Protein AF-A0A8T8LUM6-F1 (afdb_monomer_lite)

Radius of gyration: 15.13 Å; chains: 1; bounding box: 39×33×39 Å

InterPro domains:
  IPR010862 Protein of unknown function DUF1493 [PF07377] (5-110)

pLDDT: mean 91.47, std 9.07, range [56.75, 98.62]

Foldseek 3Di:
DPLVPAPLVQLLVLQVLLCVLQNADLACQQFQFQQAQSCPHVVCAAPSVVVSVVCLCVVLVAACPPDDRLLQHAHPDPPVCLVVDDPSSNNPQGDGNNLSSVRSVVSYDDCVVSSPDDTDRDRSDDAPVSRSDPPHGHDDD

Organism: NCBI:txid629264

Sequence (141 aa):
MDRRDLNYEAVDYLVERIYFYVGFSRKAFETLSLATRVSWELGLDGDDASDFMEDFFEHFGVESGDYDHYRYFKPEGTDIFVFFRSKDRRAKTAMTLGMLYNAAQTKAWNFETIEKTNFSTLPIYNRTEEIPIEGFSINTR

Secondary structure (DSSP, 8-state):
--GGGS-HHHHHHHHHHHHHHH---TTHHHH--TT-BIIIII---HHHHHHHHHHHHHHHT-B-TT--HHHHSPPSS--GGGGTS-GGGTT-SPPBHHHHHHHHHHTB--HHHHTT-----S-S--SGGG-SSTT------

Structure (mmCIF, N/CA/C/O backbone):
data_AF-A0A8T8LUM6-F1
#
_entry.id   AF-A0A8T8LUM6-F1
#
loop_
_atom_site.group_PDB
_atom_site.id
_atom_site.type_symbol
_atom_site.label_atom_id
_atom_site.label_alt_id
_atom_site.label_comp_id
_atom_site.label_asym_id
_atom_site.label_entity_id
_atom_site.label_seq_id
_atom_site.pdbx_PDB_ins_code
_atom_site.Cartn_x
_atom_site.Cartn_y
_atom_site.Cartn_z
_atom_site.occupancy
_atom_site.B_iso_or_equiv
_atom_site.auth_seq_id
_atom_site.auth_comp_id
_atom_site.auth_asym_id
_atom_site.auth_atom_id
_atom_site.pdbx_PDB_model_num
ATOM 1 N N . MET A 1 1 ? -12.583 -11.505 -3.128 1.00 59.88 1 MET A N 1
ATOM 2 C CA . MET A 1 1 ? -12.156 -12.093 -1.844 1.00 59.88 1 MET A CA 1
ATOM 3 C C . MET A 1 1 ? -13.106 -11.578 -0.781 1.00 59.88 1 MET A C 1
ATOM 5 O O . MET A 1 1 ? -13.320 -10.368 -0.756 1.00 59.88 1 MET A O 1
ATOM 9 N N . ASP A 1 2 ? -13.757 -12.459 -0.016 1.00 64.75 2 ASP A N 1
ATOM 10 C CA . ASP A 1 2 ? -14.541 -12.031 1.149 1.00 64.75 2 ASP A CA 1
ATOM 11 C C . ASP A 1 2 ? -13.551 -11.582 2.234 1.00 64.75 2 ASP A C 1
ATOM 13 O O . ASP A 1 2 ? -12.477 -12.156 2.392 1.00 64.75 2 ASP A O 1
ATOM 17 N N . ARG A 1 3 ? -13.901 -10.524 2.959 1.00 68.88 3 ARG A N 1
ATOM 18 C CA . ARG A 1 3 ? -13.120 -9.962 4.063 1.00 68.88 3 ARG A CA 1
ATOM 19 C C . ARG A 1 3 ? -12.814 -10.999 5.151 1.00 68.88 3 ARG A C 1
ATOM 21 O O . ARG A 1 3 ? -11.764 -10.938 5.773 1.00 68.88 3 ARG A O 1
ATOM 28 N N . ARG A 1 4 ? -13.714 -11.966 5.357 1.00 73.50 4 ARG A N 1
ATOM 29 C CA . ARG A 1 4 ? -13.538 -13.062 6.330 1.00 73.50 4 ARG A CA 1
ATOM 30 C C . ARG A 1 4 ? -12.417 -14.037 5.969 1.00 73.50 4 ARG A C 1
ATOM 32 O O . ARG A 1 4 ? -11.960 -14.758 6.846 1.00 73.50 4 ARG A O 1
ATOM 39 N N . ASP A 1 5 ? -11.977 -14.025 4.714 1.00 83.50 5 ASP A N 1
ATOM 40 C CA . ASP A 1 5 ? -10.911 -14.889 4.208 1.00 83.50 5 ASP A CA 1
ATOM 41 C C . ASP A 1 5 ? -9.556 -14.163 4.154 1.00 83.50 5 ASP A C 1
ATOM 43 O O . ASP A 1 5 ? -8.586 -14.697 3.611 1.00 83.50 5 ASP A O 1
ATOM 47 N N . LEU A 1 6 ? -9.479 -12.924 4.657 1.00 91.38 6 LEU A N 1
ATOM 48 C CA . LEU A 1 6 ? -8.225 -12.184 4.709 1.00 91.38 6 LEU A CA 1
ATOM 49 C C . LEU A 1 6 ? -7.316 -12.743 5.799 1.00 91.38 6 LEU A C 1
ATOM 51 O O . LEU A 1 6 ? -7.732 -12.976 6.934 1.00 91.38 6 LEU A O 1
ATOM 55 N N . ASN A 1 7 ? -6.044 -12.897 5.452 1.00 95.50 7 ASN A N 1
ATOM 56 C CA . ASN A 1 7 ? -4.982 -13.080 6.419 1.00 95.50 7 ASN A CA 1
ATOM 57 C C . ASN A 1 7 ? -4.740 -11.735 7.122 1.00 95.50 7 ASN A C 1
ATOM 59 O O . ASN A 1 7 ? -3.994 -10.892 6.621 1.00 95.50 7 ASN A O 1
ATOM 63 N N . TYR A 1 8 ? -5.417 -11.537 8.255 1.00 95.50 8 TYR A N 1
ATOM 64 C CA . TYR A 1 8 ? -5.335 -10.298 9.024 1.00 95.50 8 TYR A CA 1
ATOM 65 C C . TYR A 1 8 ? -3.940 -10.037 9.585 1.00 95.50 8 TYR A C 1
ATOM 67 O O . TYR A 1 8 ? -3.555 -8.886 9.619 1.00 95.50 8 TYR A O 1
ATOM 75 N N . GLU A 1 9 ? -3.125 -11.053 9.877 1.00 96.38 9 GLU A N 1
ATOM 76 C CA . GLU A 1 9 ? -1.723 -10.833 10.268 1.00 96.38 9 GLU A CA 1
ATOM 77 C C . GLU A 1 9 ? -0.955 -10.066 9.177 1.00 96.38 9 GLU A C 1
ATOM 79 O O . GLU A 1 9 ? -0.278 -9.078 9.451 1.00 96.38 9 GLU A O 1
ATOM 84 N N . ALA A 1 10 ? -1.124 -10.466 7.912 1.00 97.75 10 ALA A N 1
ATOM 85 C CA . ALA A 1 10 ? -0.482 -9.780 6.795 1.00 97.75 10 ALA A CA 1
ATOM 86 C C . ALA A 1 10 ? -1.081 -8.389 6.538 1.00 97.75 10 ALA A C 1
ATOM 88 O O . ALA A 1 10 ? -0.350 -7.452 6.224 1.00 97.75 10 ALA A O 1
ATOM 89 N N . VAL A 1 11 ? -2.406 -8.247 6.635 1.00 97.69 11 VAL A N 1
ATOM 90 C CA . VAL A 1 11 ? -3.070 -6.952 6.425 1.00 97.69 11 VAL A CA 1
ATOM 91 C C . VAL A 1 11 ? -2.708 -5.966 7.534 1.00 97.69 11 VAL A C 1
ATOM 93 O O . VAL A 1 11 ? -2.381 -4.824 7.229 1.00 97.69 11 VAL A O 1
ATOM 96 N N . ASP A 1 12 ? -2.715 -6.409 8.786 1.00 98.00 12 ASP A N 1
ATOM 97 C CA . ASP A 1 12 ? -2.411 -5.588 9.951 1.00 98.00 12 ASP A CA 1
ATOM 98 C C . ASP A 1 12 ? -0.963 -5.105 9.899 1.00 98.00 12 ASP A C 1
ATOM 100 O O . ASP A 1 12 ? -0.737 -3.903 10.013 1.00 98.00 12 ASP A O 1
ATOM 104 N N . TYR A 1 13 ? -0.009 -5.985 9.566 1.00 98.56 13 TYR A N 1
ATOM 105 C CA . TYR A 1 13 ? 1.380 -5.577 9.341 1.00 98.56 13 TYR A CA 1
ATOM 106 C C . TYR A 1 13 ? 1.495 -4.491 8.264 1.00 98.56 13 TYR A C 1
ATOM 108 O O . TYR A 1 13 ? 2.174 -3.484 8.462 1.00 98.56 13 TYR A O 1
ATOM 116 N N . LEU A 1 14 ? 0.828 -4.666 7.115 1.00 98.62 14 LEU A N 1
ATOM 117 C CA . LEU A 1 14 ? 0.853 -3.661 6.048 1.00 98.62 14 LEU A CA 1
ATOM 118 C C . LEU A 1 14 ? 0.307 -2.321 6.549 1.00 98.62 14 LEU A C 1
ATOM 120 O O . LEU A 1 14 ? 0.896 -1.276 6.296 1.00 98.62 14 LEU A O 1
ATOM 124 N N . VAL A 1 15 ? -0.809 -2.344 7.270 1.00 98.31 15 VAL A N 1
ATOM 125 C CA . VAL A 1 15 ? -1.464 -1.146 7.799 1.00 98.31 15 VAL A CA 1
ATOM 126 C C . VAL A 1 15 ? -0.581 -0.439 8.829 1.00 98.31 15 VAL A C 1
ATOM 128 O O . VAL A 1 15 ? -0.378 0.771 8.720 1.00 98.31 15 VAL A O 1
ATOM 131 N N . GLU A 1 16 ? -0.016 -1.177 9.783 1.00 98.38 16 GLU A N 1
ATOM 132 C CA . GLU A 1 16 ? 0.910 -0.665 10.796 1.00 98.38 16 GLU A CA 1
ATOM 133 C C . GLU A 1 16 ? 2.180 -0.089 10.170 1.00 98.38 16 GLU A C 1
ATOM 135 O O . GLU A 1 16 ? 2.610 1.008 10.536 1.00 98.38 16 GLU A O 1
ATOM 140 N N . ARG A 1 17 ? 2.776 -0.798 9.202 1.00 98.50 17 ARG A N 1
ATOM 141 C CA . ARG A 1 17 ? 4.034 -0.368 8.589 1.00 98.50 17 ARG A CA 1
ATOM 142 C C . ARG A 1 17 ? 3.838 0.855 7.704 1.00 98.50 17 ARG A C 1
ATOM 144 O O . ARG A 1 17 ? 4.635 1.779 7.794 1.00 98.50 17 ARG A O 1
ATOM 151 N N . ILE A 1 18 ? 2.754 0.932 6.928 1.00 98.44 18 ILE A N 1
ATOM 152 C CA . ILE A 1 18 ? 2.436 2.155 6.175 1.00 98.44 18 ILE A CA 1
ATOM 153 C C . ILE A 1 18 ? 2.185 3.320 7.146 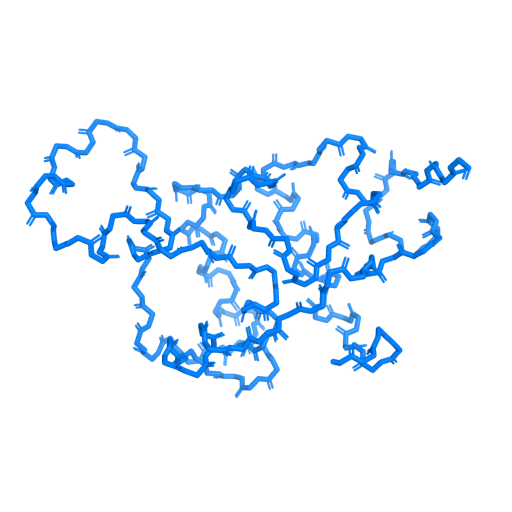1.00 98.44 18 ILE A C 1
ATOM 155 O O . ILE A 1 18 ? 2.725 4.406 6.946 1.00 98.44 18 ILE A O 1
ATOM 159 N N . TYR A 1 19 ? 1.421 3.104 8.222 1.00 98.06 19 TYR A N 1
ATOM 160 C CA . TYR A 1 19 ? 1.189 4.139 9.234 1.00 98.06 19 TYR A CA 1
ATOM 161 C C . TYR A 1 19 ? 2.485 4.634 9.885 1.00 98.06 19 TYR A C 1
ATOM 163 O O . TYR A 1 19 ? 2.611 5.828 10.142 1.00 98.06 19 TYR A O 1
ATOM 171 N N . PHE A 1 20 ? 3.452 3.750 10.132 1.00 98.06 20 PHE A N 1
ATOM 172 C CA . PHE A 1 20 ? 4.755 4.134 10.673 1.00 98.06 20 PHE A CA 1
ATOM 173 C C . PHE A 1 20 ? 5.484 5.151 9.782 1.00 98.06 20 PHE A C 1
ATOM 175 O O . PHE A 1 20 ? 6.043 6.108 10.313 1.00 98.06 20 PHE A O 1
ATOM 182 N N . TYR A 1 21 ? 5.453 4.968 8.458 1.00 97.50 21 TYR A N 1
ATOM 183 C CA . TYR A 1 21 ? 6.140 5.858 7.517 1.00 97.50 21 TYR A CA 1
ATOM 184 C C . TYR A 1 21 ? 5.410 7.186 7.318 1.00 97.50 21 TYR A C 1
ATOM 186 O O . TYR A 1 21 ? 6.012 8.247 7.440 1.00 97.50 21 TYR A O 1
ATOM 194 N N . VAL A 1 22 ? 4.100 7.148 7.060 1.00 96.44 22 VAL A N 1
ATOM 195 C CA . VAL A 1 22 ? 3.378 8.346 6.584 1.00 96.44 22 VAL A CA 1
ATOM 196 C C . VAL A 1 22 ? 2.283 8.850 7.521 1.00 96.44 22 VAL A C 1
ATOM 198 O O . VAL A 1 22 ? 1.713 9.924 7.305 1.00 96.44 22 VAL A O 1
ATOM 201 N N . GLY A 1 23 ? 1.987 8.112 8.592 1.00 96.56 23 GLY A N 1
ATOM 202 C CA . GLY A 1 23 ? 0.819 8.353 9.434 1.00 96.56 23 GLY A CA 1
ATOM 203 C C . GLY A 1 23 ? -0.494 8.193 8.661 1.00 96.56 23 GLY A C 1
ATOM 204 O O . GLY A 1 23 ? -0.514 8.002 7.451 1.00 96.56 23 GLY A O 1
ATOM 205 N N . PHE A 1 24 ? -1.632 8.298 9.351 1.00 95.25 24 PHE A N 1
ATOM 206 C CA . PHE A 1 24 ? -2.952 8.294 8.712 1.00 95.25 24 PHE A CA 1
ATOM 207 C C . PHE A 1 24 ? -3.820 9.448 9.199 1.00 95.25 24 PHE A C 1
ATOM 209 O O . PHE A 1 24 ? -3.754 9.886 10.349 1.00 95.25 24 PHE A O 1
ATOM 216 N N . SER A 1 25 ? -4.715 9.909 8.324 1.00 91.81 25 SER A N 1
ATOM 217 C CA . SER A 1 25 ? -5.785 10.818 8.733 1.00 91.81 25 SER A CA 1
ATOM 218 C C . SER A 1 25 ? -6.784 10.098 9.647 1.00 91.81 25 SER A C 1
ATOM 220 O O . SER A 1 25 ? -7.034 8.905 9.484 1.00 91.81 25 SER A O 1
ATOM 222 N N . ARG A 1 26 ? -7.444 10.834 10.555 1.00 88.88 26 ARG A N 1
ATOM 223 C CA . ARG A 1 26 ? -8.425 10.283 11.520 1.00 88.88 26 ARG A CA 1
ATOM 224 C C . ARG A 1 26 ? -9.534 9.423 10.901 1.00 88.88 26 ARG A C 1
ATOM 226 O O . ARG A 1 26 ? -10.154 8.649 11.617 1.00 88.88 26 ARG A O 1
ATOM 233 N N . LYS A 1 27 ? -9.806 9.597 9.606 1.00 90.44 27 LYS A N 1
ATOM 234 C CA . LYS A 1 27 ? -10.875 8.914 8.870 1.00 90.44 27 LYS A CA 1
ATOM 235 C C . LYS A 1 27 ? -10.384 7.805 7.945 1.00 90.44 27 LYS A C 1
ATOM 237 O O . LYS A 1 27 ? -11.205 7.225 7.247 1.00 90.44 27 LYS A O 1
ATOM 242 N N . ALA A 1 28 ? -9.083 7.506 7.911 1.00 92.38 28 ALA A N 1
ATOM 243 C CA . ALA A 1 28 ? -8.526 6.526 6.975 1.00 92.38 28 ALA A CA 1
ATOM 244 C C . ALA A 1 28 ? -9.272 5.180 7.034 1.00 92.38 28 ALA A C 1
ATOM 246 O O . ALA A 1 28 ? -9.633 4.622 6.002 1.00 92.38 28 ALA A O 1
ATOM 247 N N . PHE A 1 29 ? -9.612 4.725 8.242 1.00 95.06 29 PHE A N 1
ATOM 248 C CA . PHE A 1 29 ? -10.307 3.457 8.476 1.00 95.06 29 PHE A CA 1
ATOM 249 C C . PHE A 1 29 ? -11.796 3.446 8.104 1.00 95.06 29 PHE A C 1
ATOM 251 O O . PHE A 1 29 ? -12.384 2.372 8.064 1.00 95.06 29 PHE A O 1
ATOM 258 N N . GLU A 1 30 ? -12.415 4.589 7.782 1.00 92.50 30 GLU A N 1
ATOM 259 C CA . GLU A 1 30 ? -13.808 4.617 7.304 1.00 92.50 30 GLU A CA 1
ATOM 260 C C . GLU A 1 30 ? -13.938 3.997 5.899 1.00 92.50 30 GLU A C 1
ATOM 262 O O . GLU A 1 30 ? -14.994 3.469 5.550 1.00 92.50 30 GLU A O 1
ATOM 267 N N . THR A 1 31 ? -12.872 4.049 5.090 1.00 93.69 31 THR A N 1
ATOM 268 C CA . THR A 1 31 ? -12.876 3.580 3.692 1.00 93.69 31 THR A CA 1
ATOM 269 C C . THR A 1 31 ? -11.666 2.722 3.313 1.00 93.69 31 THR A C 1
ATOM 271 O O . THR A 1 31 ? -11.519 2.371 2.140 1.00 93.69 31 THR A O 1
ATOM 274 N N . LEU A 1 32 ? -10.784 2.393 4.264 1.00 96.75 32 LEU A N 1
ATOM 275 C CA . LEU A 1 32 ? -9.598 1.574 4.009 1.00 96.75 32 LEU A CA 1
ATOM 276 C C . LEU A 1 32 ? -10.005 0.193 3.481 1.00 96.75 32 LEU A C 1
ATOM 278 O O . LEU A 1 32 ? -10.685 -0.578 4.161 1.00 96.75 32 LEU A O 1
ATOM 282 N N . SER A 1 33 ? -9.571 -0.121 2.266 1.00 97.12 33 SER A N 1
ATOM 283 C CA . SER A 1 33 ? -9.911 -1.345 1.544 1.00 97.12 33 SER A CA 1
ATOM 284 C C . SER A 1 33 ? -8.701 -1.874 0.773 1.00 97.12 33 SER A C 1
ATOM 286 O O . SER A 1 33 ? -7.696 -1.183 0.612 1.00 97.12 33 SER A O 1
ATOM 288 N N . LEU A 1 34 ? -8.793 -3.086 0.220 1.00 97.56 34 LEU A N 1
ATOM 289 C CA . LEU A 1 34 ? -7.738 -3.607 -0.662 1.00 97.56 34 LEU A CA 1
ATOM 290 C C . LEU A 1 34 ? -7.601 -2.786 -1.962 1.00 97.56 34 LEU A C 1
ATOM 292 O O . LEU A 1 34 ? -6.566 -2.836 -2.625 1.00 97.56 34 LEU A O 1
ATOM 296 N N . ALA A 1 35 ? -8.628 -2.026 -2.342 1.00 97.38 35 ALA A N 1
ATOM 297 C CA . ALA A 1 35 ? -8.571 -1.110 -3.476 1.00 97.38 35 ALA A CA 1
ATOM 298 C C . ALA A 1 35 ? -7.927 0.249 -3.139 1.00 97.38 35 ALA A C 1
ATOM 300 O O . ALA A 1 35 ? -7.650 1.017 -4.060 1.00 97.38 35 ALA A O 1
ATOM 301 N N . THR A 1 36 ? -7.674 0.552 -1.858 1.00 97.94 36 THR A N 1
ATOM 302 C CA . THR A 1 36 ? -7.063 1.821 -1.437 1.00 97.94 36 THR A CA 1
ATOM 303 C C . THR A 1 36 ? -5.691 1.994 -2.076 1.00 97.94 36 THR A C 1
ATOM 305 O O . THR A 1 36 ? -4.823 1.128 -1.946 1.00 97.94 36 THR A O 1
ATOM 308 N N . ARG A 1 37 ? -5.493 3.126 -2.757 1.00 97.44 37 ARG A N 1
ATOM 309 C CA . ARG A 1 37 ? -4.234 3.488 -3.414 1.00 97.44 37 ARG A CA 1
ATOM 310 C C . ARG A 1 37 ? -3.269 4.078 -2.395 1.00 97.44 37 ARG A C 1
ATOM 312 O O . ARG A 1 37 ? -3.511 5.170 -1.886 1.00 97.44 37 ARG A O 1
ATOM 319 N N . VAL A 1 38 ? -2.169 3.385 -2.123 1.00 97.50 38 VAL A N 1
ATOM 320 C CA . VAL A 1 38 ? -1.299 3.711 -0.978 1.00 97.50 38 VAL A CA 1
ATOM 321 C C . VAL A 1 38 ? -0.622 5.083 -1.118 1.00 97.50 38 VAL A C 1
ATOM 323 O O . VAL A 1 38 ? -0.605 5.837 -0.154 1.00 97.50 38 VAL A O 1
ATOM 326 N N . SER A 1 39 ? -0.202 5.486 -2.323 1.00 93.81 39 SER A N 1
ATOM 327 C CA . SER A 1 39 ? 0.337 6.840 -2.561 1.00 93.81 39 SER A CA 1
ATOM 328 C C . SER A 1 39 ? -0.748 7.919 -2.462 1.00 93.81 39 SER A C 1
ATOM 330 O O . SER A 1 39 ? -0.655 8.839 -1.657 1.00 93.81 39 SER A O 1
ATOM 332 N N . TRP A 1 40 ? -1.835 7.793 -3.228 1.00 90.88 40 TRP A N 1
ATOM 333 C CA . TRP A 1 40 ? -2.825 8.872 -3.359 1.00 90.88 40 TRP A CA 1
ATOM 334 C C . TRP A 1 40 ? -3.744 9.052 -2.149 1.00 90.88 40 TRP A C 1
ATOM 336 O O . TRP A 1 40 ? -4.237 10.156 -1.930 1.00 90.88 40 TRP A O 1
ATOM 346 N N . GLU A 1 41 ? -4.044 7.976 -1.425 1.00 95.56 41 GLU A N 1
ATOM 347 C CA . GLU A 1 41 ? -5.040 7.986 -0.346 1.00 95.56 41 GLU A CA 1
ATOM 348 C C . GLU A 1 41 ? -4.405 7.892 1.042 1.00 95.56 41 GLU A C 1
ATOM 350 O O . GLU A 1 41 ? -5.002 8.381 2.000 1.00 95.56 41 GLU A O 1
ATOM 355 N N . LEU A 1 42 ? -3.206 7.307 1.152 1.00 96.19 42 LEU A N 1
ATOM 356 C CA . LEU A 1 42 ? -2.479 7.192 2.420 1.00 96.19 42 LEU A CA 1
ATOM 357 C C . LEU A 1 42 ? -1.216 8.061 2.475 1.00 96.19 42 LEU A C 1
ATOM 359 O O . LEU A 1 42 ? -0.740 8.334 3.567 1.00 96.19 42 LEU A O 1
ATOM 363 N N . GLY A 1 43 ? -0.716 8.541 1.333 1.00 93.00 43 GLY A N 1
ATOM 364 C CA . GLY A 1 43 ? 0.467 9.400 1.262 1.00 93.00 43 GLY A CA 1
ATOM 365 C C . GLY A 1 43 ? 1.794 8.658 1.103 1.00 93.00 43 GLY A C 1
ATOM 366 O O . GLY A 1 43 ? 2.822 9.318 1.079 1.00 93.00 43 GLY A O 1
ATOM 367 N N . LEU A 1 44 ? 1.788 7.327 0.966 1.00 95.88 44 LEU A N 1
ATOM 368 C CA . LEU A 1 44 ? 3.002 6.522 0.798 1.00 95.88 44 LEU A CA 1
ATOM 369 C C . LEU A 1 44 ? 3.578 6.682 -0.614 1.00 95.88 44 LEU A C 1
ATOM 371 O O . LEU A 1 44 ? 3.138 6.009 -1.549 1.00 95.88 44 LEU A O 1
ATOM 375 N N . ASP A 1 45 ? 4.541 7.578 -0.774 1.00 92.44 45 ASP A N 1
ATOM 376 C CA . ASP A 1 45 ? 5.225 7.862 -2.036 1.00 92.44 45 ASP A CA 1
ATOM 377 C C . ASP A 1 45 ? 6.703 8.187 -1.765 1.00 92.44 45 ASP A C 1
ATOM 379 O O . ASP A 1 45 ? 7.110 8.226 -0.608 1.00 92.44 45 ASP A O 1
ATOM 383 N N . GLY A 1 46 ? 7.506 8.414 -2.805 1.00 89.62 46 GLY A N 1
ATOM 384 C CA . GLY A 1 46 ? 8.861 8.930 -2.604 1.00 89.62 46 GLY A CA 1
ATOM 385 C C . GLY A 1 46 ? 9.804 7.991 -1.849 1.00 89.62 46 GLY A C 1
ATOM 386 O O . GLY A 1 46 ? 9.795 6.776 -2.070 1.00 89.62 46 GLY A O 1
ATOM 387 N N . ASP A 1 47 ? 10.619 8.574 -0.971 1.00 90.81 47 ASP A N 1
ATOM 388 C CA . ASP A 1 47 ? 11.623 7.851 -0.189 1.00 90.81 47 ASP A CA 1
ATOM 389 C C . ASP A 1 47 ? 10.939 6.975 0.879 1.00 90.81 47 ASP A C 1
ATOM 391 O O . ASP A 1 47 ? 11.324 5.819 1.050 1.00 90.81 47 ASP A O 1
ATOM 395 N N . ASP A 1 48 ? 9.828 7.441 1.471 1.00 95.12 48 ASP A N 1
ATOM 396 C CA . ASP A 1 48 ? 8.996 6.645 2.391 1.00 95.12 48 ASP A CA 1
ATOM 397 C C . ASP A 1 48 ? 8.489 5.351 1.727 1.00 95.12 48 ASP A C 1
ATOM 399 O O . ASP A 1 48 ? 8.477 4.278 2.334 1.00 95.12 48 ASP A O 1
ATOM 403 N N . ALA A 1 49 ? 8.078 5.427 0.456 1.00 96.38 49 ALA A N 1
ATOM 404 C CA . ALA A 1 49 ? 7.674 4.247 -0.305 1.00 96.38 49 ALA A CA 1
ATOM 405 C C . ALA A 1 49 ? 8.854 3.338 -0.667 1.00 96.38 49 ALA A C 1
ATOM 407 O O . ALA A 1 49 ? 8.656 2.134 -0.836 1.00 96.38 49 ALA A O 1
ATOM 408 N N . SER A 1 50 ? 10.061 3.886 -0.830 1.00 95.38 50 SER A N 1
ATOM 409 C CA . SER A 1 50 ? 11.260 3.085 -1.089 1.00 95.38 50 SER A CA 1
ATOM 410 C C . SER A 1 50 ? 11.590 2.239 0.136 1.00 95.38 50 SER A C 1
ATOM 412 O O . SER A 1 50 ? 11.618 1.012 0.030 1.00 95.38 50 SER A O 1
ATOM 414 N N . ASP A 1 51 ? 11.716 2.884 1.296 1.00 97.12 51 ASP A N 1
ATOM 415 C CA . ASP A 1 51 ? 12.043 2.232 2.566 1.00 97.12 51 ASP A CA 1
ATOM 416 C C . ASP A 1 51 ? 10.965 1.213 2.966 1.00 97.12 51 ASP A C 1
ATOM 418 O O . ASP A 1 51 ? 11.271 0.071 3.310 1.00 97.12 51 ASP A O 1
ATOM 422 N N .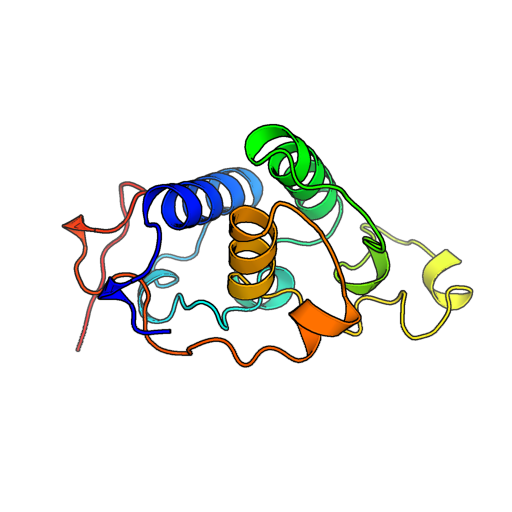 PHE A 1 52 ? 9.683 1.577 2.831 1.00 98.31 52 PHE A N 1
ATOM 423 C CA . PHE A 1 52 ? 8.578 0.648 3.073 1.00 98.31 52 PHE A CA 1
ATOM 424 C C . PHE A 1 52 ? 8.673 -0.615 2.208 1.00 98.31 52 PHE A C 1
ATOM 426 O O . PHE A 1 52 ? 8.390 -1.716 2.683 1.00 98.31 52 PHE A O 1
ATOM 433 N N . MET A 1 53 ? 9.018 -0.471 0.925 1.00 98.25 53 MET A N 1
ATOM 434 C CA . MET A 1 53 ? 9.066 -1.611 0.011 1.00 98.25 53 MET A CA 1
ATOM 435 C C . MET A 1 53 ? 10.243 -2.537 0.322 1.00 98.25 53 MET A C 1
ATOM 437 O O . MET A 1 53 ? 10.087 -3.748 0.178 1.00 98.25 53 MET A O 1
ATOM 441 N N . GLU A 1 54 ? 11.379 -2.006 0.782 1.00 98.00 54 GLU A N 1
ATOM 442 C CA . GLU A 1 54 ? 12.503 -2.818 1.266 1.00 98.00 54 GLU A CA 1
ATOM 443 C C . GLU A 1 54 ? 12.081 -3.699 2.450 1.00 98.00 54 GLU A C 1
ATOM 445 O O . GLU A 1 54 ? 12.200 -4.926 2.371 1.00 98.00 54 GLU A O 1
ATOM 450 N N . ASP A 1 55 ? 11.471 -3.104 3.480 1.00 98.19 55 ASP A N 1
ATOM 451 C CA . ASP A 1 55 ? 10.951 -3.859 4.626 1.00 98.19 55 ASP A CA 1
ATOM 452 C C . ASP A 1 55 ? 9.873 -4.860 4.228 1.00 98.19 55 ASP A C 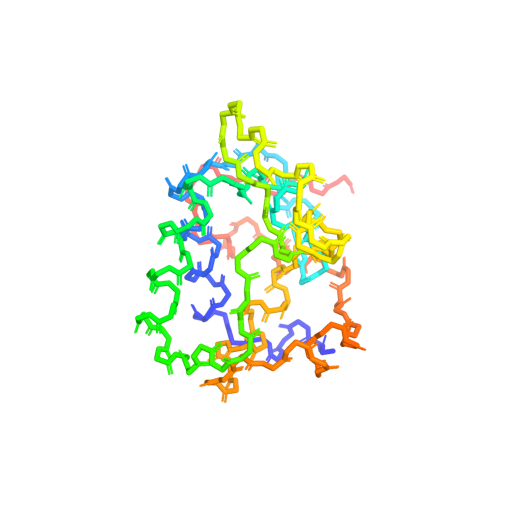1
ATOM 454 O O . ASP A 1 55 ? 9.812 -5.964 4.761 1.00 98.19 55 ASP A O 1
ATOM 458 N N . PHE A 1 56 ? 8.992 -4.477 3.302 1.00 98.62 56 PHE A N 1
ATOM 459 C CA . PHE A 1 56 ? 7.932 -5.345 2.811 1.00 98.62 56 PHE A CA 1
ATOM 460 C C . PHE A 1 56 ? 8.512 -6.610 2.168 1.00 98.62 56 PHE A C 1
ATOM 462 O O . PHE A 1 56 ? 8.055 -7.719 2.469 1.00 98.62 56 PHE A O 1
ATOM 469 N N . PHE A 1 57 ? 9.517 -6.459 1.297 1.00 98.50 57 PHE A N 1
ATOM 470 C CA . PHE A 1 57 ? 10.173 -7.597 0.657 1.00 98.50 57 PHE A CA 1
ATOM 471 C C . PHE A 1 57 ? 10.882 -8.479 1.687 1.00 98.50 57 PHE A C 1
ATOM 473 O O . PHE A 1 57 ? 10.739 -9.702 1.622 1.00 98.50 57 PHE A O 1
ATOM 480 N N . GLU A 1 58 ? 11.586 -7.880 2.652 1.00 98.25 58 GLU A N 1
ATOM 481 C CA . GLU A 1 58 ? 12.286 -8.608 3.713 1.00 98.25 58 GLU A CA 1
ATOM 482 C C . GLU A 1 58 ? 11.314 -9.348 4.645 1.00 98.25 58 GLU A C 1
ATOM 484 O O . GLU A 1 58 ? 11.416 -10.565 4.804 1.00 98.25 58 GLU A O 1
ATOM 489 N N . HIS A 1 59 ? 10.336 -8.642 5.216 1.00 98.44 59 HIS A N 1
ATOM 490 C CA . HIS A 1 59 ? 9.401 -9.179 6.203 1.00 98.44 59 HIS A CA 1
ATOM 491 C C . HIS A 1 59 ? 8.584 -10.343 5.648 1.00 98.44 59 HIS A C 1
ATOM 493 O O . HIS A 1 59 ? 8.437 -11.382 6.294 1.00 98.44 59 HIS A O 1
ATOM 499 N N . PHE A 1 60 ? 8.049 -10.189 4.435 1.00 98.25 60 PHE A N 1
ATOM 500 C CA . PHE A 1 60 ? 7.238 -11.235 3.831 1.00 98.25 60 PHE A CA 1
ATOM 501 C C . PHE A 1 60 ? 8.057 -12.258 3.046 1.00 98.25 60 PHE A C 1
ATOM 503 O O . PHE A 1 60 ? 7.478 -13.280 2.676 1.00 98.25 60 PHE A O 1
ATOM 510 N N . GLY A 1 61 ? 9.348 -12.032 2.791 1.00 98.06 61 GLY A N 1
ATOM 511 C CA . GLY A 1 61 ? 10.154 -12.886 1.918 1.00 98.06 61 GLY A CA 1
ATOM 512 C C . GLY A 1 61 ? 9.589 -12.950 0.499 1.00 98.06 61 GLY A C 1
ATOM 513 O O . GLY A 1 61 ? 9.448 -14.035 -0.063 1.00 98.06 61 GLY A O 1
ATOM 514 N N . VAL A 1 62 ? 9.172 -11.803 -0.043 1.00 98.44 62 VAL A N 1
ATOM 515 C CA . VAL A 1 62 ? 8.620 -11.713 -1.401 1.00 98.44 62 VAL A CA 1
ATOM 516 C C . VAL A 1 62 ? 9.769 -11.621 -2.398 1.00 98.44 62 VAL A C 1
ATOM 518 O O . VAL A 1 62 ? 10.604 -10.723 -2.318 1.00 98.44 62 VAL A O 1
ATOM 521 N N . GLU A 1 63 ? 9.790 -12.516 -3.382 1.00 97.94 63 GLU A N 1
ATOM 522 C CA . GLU A 1 63 ? 10.706 -12.392 -4.512 1.00 97.94 63 GLU A CA 1
ATOM 523 C C . GLU A 1 63 ? 10.338 -11.155 -5.342 1.00 97.94 63 GLU A C 1
ATOM 525 O O . GLU A 1 63 ? 9.216 -11.042 -5.843 1.00 97.94 63 GLU A O 1
ATOM 530 N N . SER A 1 64 ? 11.281 -10.222 -5.499 1.00 95.12 64 SER A N 1
ATOM 531 C CA . SER A 1 64 ? 11.026 -8.920 -6.133 1.00 95.12 64 SER A CA 1
ATOM 532 C C . SER A 1 64 ? 10.692 -9.004 -7.624 1.00 95.12 64 SER A C 1
ATOM 534 O O . SER A 1 64 ? 10.069 -8.087 -8.146 1.00 95.12 64 SER A O 1
ATOM 536 N N . GLY A 1 65 ? 11.058 -10.094 -8.307 1.00 95.06 65 GLY A N 1
ATOM 537 C CA . GLY A 1 65 ? 10.611 -10.401 -9.667 1.00 95.06 65 GLY A CA 1
ATOM 538 C C . GLY A 1 65 ? 10.759 -9.232 -10.647 1.00 95.06 65 GLY A C 1
ATOM 539 O O . GLY A 1 65 ? 11.865 -8.777 -10.932 1.00 95.06 65 GLY A O 1
ATOM 540 N N . ASP A 1 66 ? 9.626 -8.773 -11.179 1.00 95.25 66 ASP A N 1
ATOM 541 C CA . ASP A 1 66 ? 9.520 -7.668 -12.140 1.00 95.25 66 ASP A CA 1
ATOM 542 C C . ASP A 1 66 ? 9.136 -6.318 -11.496 1.00 95.25 66 ASP A C 1
ATOM 544 O O . ASP A 1 66 ? 8.701 -5.393 -12.189 1.00 95.25 66 ASP A O 1
ATOM 548 N N . TYR A 1 67 ? 9.297 -6.189 -10.175 1.00 96.81 67 TYR A N 1
ATOM 549 C CA . TYR A 1 67 ? 9.041 -4.951 -9.450 1.00 96.81 67 TYR A CA 1
ATOM 550 C C . TYR A 1 67 ? 9.923 -3.802 -9.957 1.00 96.81 67 TYR A C 1
ATOM 552 O O . TYR A 1 67 ? 11.148 -3.899 -10.030 1.00 96.81 67 TYR A O 1
ATOM 560 N N . ASP A 1 68 ? 9.287 -2.668 -10.242 1.00 94.12 68 ASP A N 1
ATOM 561 C CA . ASP A 1 68 ? 9.950 -1.413 -10.581 1.00 94.12 68 ASP A CA 1
ATOM 562 C C . ASP A 1 68 ? 9.316 -0.287 -9.772 1.00 94.12 68 ASP A C 1
ATOM 564 O O . ASP A 1 68 ? 8.173 0.098 -10.015 1.00 94.12 68 ASP A O 1
ATOM 568 N N . HIS A 1 69 ? 10.064 0.261 -8.818 1.00 93.56 69 HIS A N 1
ATOM 569 C CA . HIS A 1 69 ? 9.576 1.299 -7.913 1.00 93.56 69 HIS A CA 1
ATOM 570 C C . HIS A 1 69 ? 8.954 2.488 -8.670 1.00 93.56 69 HIS A C 1
ATOM 572 O O . HIS A 1 69 ? 7.835 2.908 -8.374 1.00 93.56 69 HIS A O 1
ATOM 578 N N . TYR A 1 70 ? 9.602 2.961 -9.741 1.00 91.44 70 TYR A N 1
ATOM 579 C CA . TYR A 1 70 ? 9.121 4.115 -10.513 1.00 91.44 70 TYR A CA 1
ATOM 580 C C . TYR A 1 70 ? 7.859 3.836 -11.339 1.00 91.44 70 TYR A C 1
ATOM 582 O O . TYR A 1 70 ? 7.258 4.762 -11.896 1.00 91.44 70 TYR A O 1
ATOM 590 N N . ARG A 1 71 ? 7.436 2.573 -11.448 1.00 93.31 71 ARG A N 1
ATOM 591 C CA . ARG A 1 71 ? 6.143 2.207 -12.034 1.00 93.31 71 ARG A CA 1
ATOM 592 C C . ARG A 1 71 ? 4.975 2.646 -11.156 1.00 93.31 71 ARG A C 1
ATOM 594 O O . ARG A 1 71 ? 3.927 3.038 -11.682 1.00 93.31 71 ARG A O 1
ATOM 601 N N . TYR A 1 72 ? 5.190 2.602 -9.845 1.00 94.94 72 TYR A N 1
ATOM 602 C CA . TYR A 1 72 ? 4.164 2.738 -8.818 1.00 94.94 72 TYR A CA 1
ATOM 603 C C . TYR A 1 72 ? 4.257 4.035 -8.021 1.00 94.94 72 TYR A C 1
ATOM 605 O O . TYR A 1 72 ? 3.224 4.602 -7.664 1.00 94.94 72 TYR A O 1
ATOM 613 N N . PHE A 1 73 ? 5.477 4.512 -7.797 1.00 93.81 73 PHE A N 1
ATOM 614 C CA . PHE A 1 73 ? 5.778 5.645 -6.933 1.00 93.81 73 PHE A CA 1
ATOM 615 C C . PHE A 1 73 ? 6.529 6.727 -7.703 1.00 93.81 73 PHE A C 1
ATOM 617 O O . PHE A 1 73 ? 7.272 6.467 -8.661 1.00 93.81 73 PHE A O 1
ATOM 624 N N . LYS A 1 74 ? 6.262 7.977 -7.342 1.00 86.19 74 LYS A N 1
ATOM 625 C CA . LYS A 1 74 ? 6.971 9.135 -7.865 1.00 86.19 74 LYS A CA 1
ATOM 626 C C . LYS A 1 74 ? 8.302 9.259 -7.127 1.00 86.19 74 LYS A C 1
ATOM 628 O O . LYS A 1 74 ? 8.333 9.097 -5.915 1.00 86.19 74 LYS A O 1
ATOM 633 N N . PRO A 1 75 ? 9.384 9.612 -7.835 1.00 75.69 75 PRO A N 1
ATOM 634 C CA . PRO A 1 75 ? 10.610 10.021 -7.165 1.00 75.69 75 PRO A CA 1
ATOM 635 C C . PRO A 1 75 ? 10.352 11.265 -6.304 1.00 75.69 75 PRO A C 1
ATOM 637 O O . PRO A 1 75 ? 9.592 12.153 -6.709 1.00 75.69 75 PRO A O 1
ATOM 640 N N . GLU A 1 76 ? 11.027 11.360 -5.164 1.00 70.94 76 GLU A N 1
ATOM 641 C CA . GLU A 1 76 ? 11.065 12.588 -4.378 1.00 70.94 76 GLU A CA 1
ATOM 642 C C . GLU A 1 76 ? 11.973 13.665 -5.002 1.00 70.94 76 GLU A C 1
ATOM 644 O O . GLU A 1 76 ? 12.893 13.395 -5.779 1.00 70.94 76 GLU A O 1
ATOM 649 N N . GLY A 1 77 ? 11.690 14.931 -4.675 1.00 68.25 77 GLY A N 1
ATOM 650 C CA . GLY A 1 77 ? 12.494 16.084 -5.088 1.00 68.25 77 GLY A CA 1
ATOM 651 C C . GLY A 1 77 ? 12.328 16.537 -6.548 1.00 68.25 77 GLY A C 1
ATOM 652 O O . GLY A 1 77 ? 11.337 16.270 -7.226 1.00 68.25 77 GLY A O 1
ATOM 653 N N . THR A 1 78 ? 13.308 17.308 -7.040 1.00 67.81 78 THR A N 1
ATOM 654 C CA . THR A 1 78 ? 13.362 17.768 -8.443 1.00 67.81 78 THR A CA 1
ATOM 655 C C . THR A 1 78 ? 14.126 16.749 -9.285 1.00 67.81 78 THR A C 1
ATOM 657 O O . THR A 1 78 ? 15.200 17.035 -9.816 1.00 67.81 78 THR A O 1
ATOM 660 N N . ASP A 1 79 ? 13.592 15.535 -9.388 1.00 71.75 79 ASP A N 1
ATOM 661 C CA . ASP A 1 79 ? 14.169 14.514 -10.258 1.00 71.75 79 ASP A CA 1
ATOM 662 C C . ASP A 1 79 ? 13.863 14.836 -11.730 1.00 71.75 79 ASP A C 1
ATOM 664 O O . ASP A 1 79 ? 12.914 14.336 -12.339 1.00 71.75 79 ASP A O 1
ATOM 668 N N . ILE A 1 80 ? 14.695 15.696 -12.324 1.00 74.19 80 ILE A N 1
ATOM 669 C CA . ILE A 1 8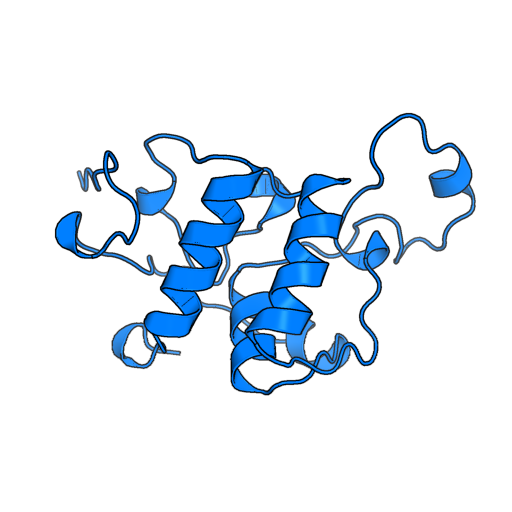0 ? 14.620 16.059 -13.744 1.00 74.19 80 ILE A CA 1
ATOM 670 C C . ILE A 1 80 ? 14.770 14.843 -14.672 1.00 74.19 80 ILE A C 1
ATOM 672 O O . ILE A 1 80 ? 14.380 14.915 -15.840 1.00 74.19 80 ILE A O 1
ATOM 676 N N . PHE A 1 81 ? 15.288 13.707 -14.184 1.00 75.44 81 PHE A N 1
ATOM 677 C CA . PHE A 1 81 ? 15.414 12.503 -14.998 1.00 75.44 81 PHE A CA 1
ATOM 678 C C . PHE A 1 81 ? 14.069 11.821 -15.261 1.00 75.44 81 PHE A C 1
ATOM 680 O O . PHE A 1 81 ? 13.961 11.048 -16.218 1.00 75.44 81 PHE A O 1
ATOM 687 N N . VAL A 1 82 ? 13.006 12.175 -14.524 1.00 73.06 82 VAL A N 1
ATOM 688 C CA . VAL A 1 82 ? 11.639 11.698 -14.793 1.00 73.06 82 VAL A CA 1
ATOM 689 C C . VAL A 1 82 ? 11.194 11.989 -16.233 1.00 73.06 82 VAL A C 1
ATOM 691 O O . VAL A 1 82 ? 10.457 11.202 -16.829 1.00 73.06 82 VAL A O 1
ATOM 694 N N . PHE A 1 83 ? 11.688 13.074 -16.843 1.00 74.12 83 PHE A N 1
ATOM 695 C CA . PHE A 1 83 ? 11.377 13.428 -18.230 1.00 74.12 83 PHE A CA 1
ATOM 696 C C . PHE A 1 83 ? 12.009 12.478 -19.257 1.00 74.12 83 PHE A C 1
ATOM 698 O O . PHE A 1 83 ? 11.463 12.352 -20.357 1.00 74.12 83 PHE A O 1
ATOM 705 N N . PHE A 1 84 ? 13.080 11.765 -18.894 1.00 80.75 84 PHE A N 1
ATOM 706 C CA . PHE A 1 84 ? 13.764 10.782 -19.742 1.00 80.75 84 PHE A CA 1
ATOM 707 C C . PHE A 1 84 ? 13.305 9.334 -19.498 1.00 80.75 84 PHE A C 1
ATOM 709 O O . PHE A 1 84 ? 13.565 8.468 -20.331 1.00 80.75 84 PHE A O 1
ATOM 716 N N . ARG A 1 85 ? 12.584 9.051 -18.402 1.00 80.06 85 ARG A N 1
ATOM 717 C CA . ARG A 1 85 ? 12.003 7.722 -18.132 1.00 80.06 85 ARG A CA 1
ATOM 718 C C . ARG A 1 85 ? 10.874 7.383 -19.112 1.00 80.06 85 ARG A C 1
ATOM 720 O O . ARG A 1 85 ? 10.150 8.277 -19.565 1.00 80.06 85 ARG A O 1
ATOM 727 N N . SER A 1 86 ? 10.669 6.099 -19.407 1.00 79.31 86 SER A N 1
ATOM 728 C CA . SER A 1 86 ? 9.497 5.638 -20.165 1.00 79.31 86 SER A CA 1
ATOM 729 C C . SER A 1 86 ? 8.195 5.990 -19.427 1.00 79.31 86 SER A C 1
ATOM 731 O O . SER A 1 86 ? 8.194 6.214 -18.218 1.00 79.31 86 SER A O 1
ATOM 733 N N . LYS A 1 87 ? 7.073 6.122 -20.150 1.00 77.19 87 LYS A N 1
ATOM 734 C CA . LYS A 1 87 ? 5.807 6.635 -19.575 1.00 77.19 87 LYS A CA 1
ATOM 735 C C . LYS A 1 87 ? 5.246 5.758 -18.453 1.00 77.19 87 LYS A C 1
ATOM 737 O O . LYS A 1 87 ? 4.527 6.261 -17.598 1.00 77.19 87 LYS A O 1
ATOM 742 N N . ASP A 1 88 ? 5.519 4.465 -18.507 1.00 78.88 88 ASP A N 1
ATOM 743 C CA . ASP A 1 88 ? 5.157 3.474 -17.499 1.00 78.88 88 ASP A CA 1
ATOM 744 C C . ASP A 1 88 ? 5.950 3.647 -16.195 1.00 78.88 88 ASP A C 1
ATOM 746 O O . ASP A 1 88 ? 5.390 3.407 -15.135 1.00 78.88 88 ASP A O 1
ATOM 750 N N . ARG A 1 89 ? 7.174 4.190 -16.249 1.00 81.25 89 ARG A N 1
ATOM 751 C CA . ARG A 1 89 ? 8.054 4.466 -15.096 1.00 81.25 89 ARG A CA 1
ATOM 752 C C . ARG A 1 89 ? 7.901 5.882 -14.529 1.00 81.25 89 ARG A C 1
ATOM 754 O O . ARG A 1 89 ? 8.878 6.537 -14.159 1.00 81.25 89 ARG A O 1
ATOM 761 N N . ARG A 1 90 ? 6.679 6.412 -14.560 1.00 83.62 90 ARG A N 1
ATOM 762 C CA . ARG A 1 90 ? 6.334 7.750 -14.042 1.00 83.62 90 ARG A CA 1
ATOM 763 C C . ARG A 1 90 ? 5.144 7.683 -13.086 1.00 83.62 90 ARG A C 1
ATOM 765 O O . ARG A 1 90 ? 4.248 8.520 -13.183 1.00 83.62 90 ARG A O 1
ATOM 772 N N . ALA A 1 91 ? 5.107 6.659 -12.230 1.00 85.56 91 ALA A N 1
ATOM 773 C CA . ALA A 1 91 ? 4.011 6.393 -11.294 1.00 85.56 91 ALA A CA 1
ATOM 774 C C . ALA A 1 91 ? 2.633 6.354 -11.980 1.00 85.56 91 ALA A C 1
ATOM 776 O O . ALA A 1 91 ? 1.651 6.931 -11.506 1.00 85.56 91 ALA A O 1
ATOM 777 N N . LYS A 1 92 ? 2.571 5.751 -13.176 1.00 85.25 92 LYS A N 1
ATOM 778 C CA . LYS A 1 92 ? 1.337 5.728 -13.973 1.00 85.25 92 LYS A CA 1
ATOM 779 C C . LYS A 1 92 ? 0.333 4.719 -13.414 1.00 85.25 92 LYS A C 1
ATOM 781 O O . LYS A 1 92 ? -0.873 4.926 -13.554 1.00 85.25 92 LYS A O 1
ATOM 786 N N . THR A 1 93 ? 0.826 3.643 -12.809 1.00 91.38 93 THR A N 1
ATOM 787 C CA . THR A 1 93 ? -0.003 2.622 -12.178 1.00 91.38 93 THR A CA 1
ATOM 788 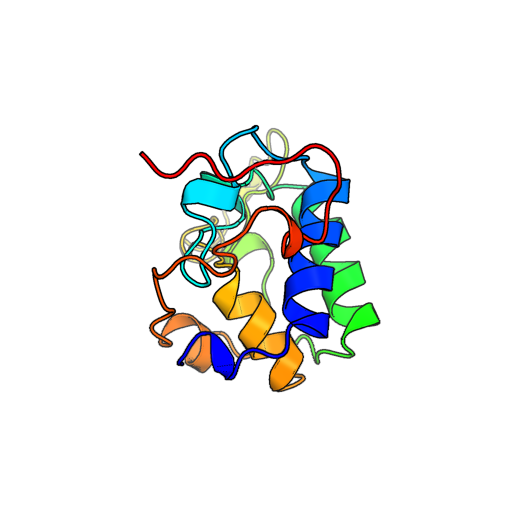C C . THR A 1 93 ? -0.089 2.917 -10.690 1.00 91.38 93 THR A C 1
ATOM 790 O O . THR A 1 93 ? 0.931 3.005 -10.019 1.00 91.38 93 THR A O 1
ATOM 793 N N . ALA A 1 94 ? -1.299 3.073 -10.157 1.00 92.94 94 ALA A N 1
ATOM 794 C CA . ALA A 1 94 ? -1.467 3.276 -8.726 1.00 92.94 94 ALA A CA 1
ATOM 795 C C . ALA A 1 94 ? -1.262 1.952 -7.978 1.00 92.94 94 ALA A C 1
ATOM 797 O O . ALA A 1 94 ? -2.001 0.999 -8.217 1.00 92.94 94 ALA A O 1
ATOM 798 N N . MET A 1 95 ? -0.300 1.917 -7.054 1.00 96.50 95 MET A N 1
ATOM 799 C CA . MET A 1 95 ? -0.167 0.821 -6.095 1.00 96.50 95 MET A CA 1
ATOM 800 C C . MET A 1 95 ? -1.385 0.782 -5.174 1.00 96.50 95 MET A C 1
ATOM 802 O O . MET A 1 95 ? -1.735 1.814 -4.593 1.00 96.50 95 MET A O 1
ATOM 806 N N . THR A 1 96 ? -2.005 -0.386 -4.998 1.00 97.88 96 THR A N 1
ATOM 807 C CA . THR A 1 96 ? -3.064 -0.580 -3.997 1.00 97.88 96 THR A CA 1
ATOM 808 C C . THR A 1 96 ? -2.607 -1.468 -2.847 1.00 97.88 96 THR A C 1
ATOM 810 O O . THR A 1 96 ? -1.709 -2.295 -3.002 1.00 97.88 96 THR A O 1
ATOM 813 N N . LEU A 1 97 ? -3.270 -1.347 -1.695 1.00 98.25 97 LEU A N 1
ATOM 814 C CA . LEU A 1 97 ? -3.038 -2.227 -0.546 1.00 98.25 97 LEU A CA 1
ATOM 815 C C . LEU A 1 97 ? -3.233 -3.711 -0.911 1.00 98.25 97 LEU A C 1
ATOM 817 O O . LEU A 1 97 ? -2.512 -4.585 -0.442 1.00 98.25 97 LEU A O 1
ATOM 821 N N . GLY A 1 98 ? -4.177 -3.995 -1.807 1.00 97.69 98 GLY A N 1
ATOM 822 C CA . GLY A 1 98 ? -4.436 -5.327 -2.335 1.00 97.69 98 GLY A CA 1
ATOM 823 C C . GLY A 1 98 ? -3.286 -5.911 -3.148 1.00 97.69 98 GLY A C 1
ATOM 824 O O . GLY A 1 98 ? -3.071 -7.119 -3.081 1.00 97.69 98 GLY A O 1
ATOM 825 N N . MET A 1 99 ? -2.527 -5.081 -3.868 1.00 98.06 99 MET A N 1
ATOM 826 C CA . MET A 1 99 ? -1.343 -5.529 -4.607 1.00 98.06 99 MET A CA 1
ATOM 827 C C . MET A 1 99 ? -0.259 -6.032 -3.650 1.00 98.06 99 MET A C 1
ATOM 829 O O . MET A 1 99 ? 0.249 -7.138 -3.826 1.00 98.06 99 MET A O 1
ATOM 833 N N . LEU A 1 100 ? 0.011 -5.258 -2.593 1.00 98.44 100 LEU A N 1
ATOM 834 C CA . LEU A 1 100 ? 0.937 -5.627 -1.520 1.00 98.44 100 LEU A CA 1
ATOM 835 C C . LEU A 1 100 ? 0.474 -6.900 -0.806 1.00 98.44 100 LEU A C 1
ATOM 837 O O . LEU A 1 100 ? 1.245 -7.843 -0.649 1.00 98.44 100 LEU A O 1
ATOM 841 N N . TYR A 1 101 ? -0.812 -6.968 -0.447 1.00 97.94 101 TYR A N 1
ATOM 842 C CA . TYR A 1 101 ? -1.396 -8.157 0.169 1.00 97.94 101 TYR A CA 1
ATOM 843 C C . TYR A 1 101 ? -1.257 -9.392 -0.730 1.00 97.94 101 TYR A C 1
ATOM 845 O O . TYR A 1 101 ? -0.846 -10.450 -0.260 1.00 97.94 101 TYR A O 1
ATOM 853 N N . ASN A 1 102 ? -1.558 -9.272 -2.027 1.00 97.00 102 ASN A N 1
ATOM 854 C CA . ASN A 1 102 ? -1.439 -10.383 -2.967 1.00 97.00 102 ASN A CA 1
ATOM 855 C C . ASN A 1 102 ? 0.001 -10.899 -3.038 1.00 97.00 102 ASN A C 1
ATOM 857 O O . ASN A 1 102 ? 0.206 -12.092 -2.830 1.00 97.00 102 ASN A O 1
ATOM 861 N N . ALA A 1 103 ? 0.975 -10.006 -3.234 1.00 97.94 103 ALA A N 1
ATOM 862 C CA . ALA A 1 103 ? 2.390 -10.364 -3.272 1.00 97.94 103 ALA A CA 1
ATOM 863 C C . ALA A 1 103 ? 2.862 -11.004 -1.954 1.00 97.94 103 ALA A C 1
ATOM 865 O O . ALA A 1 103 ? 3.580 -12.001 -1.978 1.00 97.94 103 ALA A O 1
ATOM 866 N N . ALA A 1 104 ? 2.399 -10.509 -0.801 1.00 98.06 104 ALA A N 1
ATOM 867 C CA . ALA A 1 104 ? 2.708 -11.095 0.505 1.00 98.06 104 ALA A CA 1
ATOM 868 C C . ALA A 1 104 ? 2.179 -12.533 0.663 1.00 98.06 104 ALA A C 1
ATOM 870 O O . ALA A 1 104 ? 2.847 -13.364 1.289 1.00 98.06 104 ALA A O 1
ATOM 871 N N . GLN A 1 105 ? 0.998 -12.834 0.103 1.00 96.06 105 GLN A N 1
ATOM 872 C CA . GLN A 1 105 ? 0.414 -14.180 0.128 1.00 96.06 105 GLN A CA 1
ATOM 873 C C . GLN A 1 105 ? 1.078 -15.125 -0.883 1.00 96.06 105 GLN A C 1
ATOM 875 O O . GLN A 1 105 ? 1.277 -16.299 -0.580 1.00 96.06 105 GLN A O 1
ATOM 880 N N . THR A 1 106 ? 1.418 -14.639 -2.080 1.00 96.44 106 THR A N 1
ATOM 881 C CA . THR A 1 106 ? 2.027 -15.455 -3.146 1.00 96.44 106 THR A CA 1
ATOM 882 C C . THR A 1 106 ? 3.540 -15.591 -3.016 1.00 96.44 106 THR A C 1
ATOM 884 O O . THR A 1 106 ? 4.117 -16.450 -3.679 1.00 96.44 106 THR A O 1
ATOM 887 N N . LYS A 1 107 ? 4.176 -14.759 -2.180 1.00 97.69 107 LYS A N 1
ATOM 888 C CA . LYS A 1 107 ? 5.635 -14.657 -2.016 1.00 97.69 107 LYS A CA 1
ATOM 889 C C . LYS A 1 107 ? 6.379 -14.248 -3.290 1.00 97.69 107 LYS A C 1
ATOM 891 O O . LYS A 1 107 ? 7.581 -14.462 -3.391 1.00 97.69 107 LYS A O 1
ATOM 896 N N . ALA A 1 108 ? 5.693 -13.621 -4.245 1.00 97.62 108 ALA A N 1
ATOM 897 C CA . ALA A 1 108 ? 6.297 -13.182 -5.498 1.00 97.62 108 ALA A CA 1
ATOM 898 C C . ALA A 1 108 ? 5.633 -11.916 -6.047 1.00 97.62 108 ALA A C 1
ATOM 900 O O . ALA A 1 108 ? 4.405 -11.779 -6.020 1.00 97.62 108 ALA A O 1
ATOM 901 N N . TRP A 1 109 ? 6.448 -11.027 -6.613 1.00 98.00 109 TRP A N 1
ATOM 902 C CA . TRP A 1 109 ? 5.980 -9.889 -7.393 1.00 98.00 109 TRP A CA 1
ATOM 903 C C . TRP A 1 109 ? 5.900 -10.238 -8.883 1.00 98.00 109 TRP A C 1
ATOM 905 O O . TRP A 1 109 ? 6.888 -10.635 -9.502 1.00 98.00 109 TRP A O 1
ATOM 915 N N . ASN A 1 110 ? 4.707 -10.087 -9.459 1.00 96.00 110 ASN A N 1
ATOM 916 C CA . ASN A 1 110 ? 4.461 -10.212 -10.893 1.00 96.00 110 ASN A CA 1
ATOM 917 C C . ASN A 1 110 ? 3.455 -9.136 -11.317 1.00 96.00 110 ASN A C 1
ATOM 919 O O . ASN A 1 110 ? 2.249 -9.279 -11.072 1.00 96.00 110 ASN A O 1
ATOM 923 N N . PHE A 1 111 ? 3.931 -8.052 -11.934 1.00 94.31 111 PHE A N 1
ATOM 924 C CA . PHE A 1 111 ? 3.079 -6.904 -12.244 1.00 94.31 111 PHE A CA 1
ATOM 925 C C . PHE A 1 111 ? 1.933 -7.288 -13.188 1.00 94.31 111 PHE A C 1
ATOM 927 O O . PHE A 1 111 ? 0.825 -6.773 -13.044 1.00 94.31 111 PHE A O 1
ATOM 934 N N . GLU A 1 112 ? 2.151 -8.215 -14.131 1.00 92.31 112 GLU A N 1
ATOM 935 C CA . GLU A 1 112 ? 1.114 -8.612 -15.091 1.00 92.31 112 GLU A CA 1
ATOM 936 C C . GLU A 1 112 ? -0.095 -9.268 -14.423 1.00 92.31 112 GLU A C 1
ATOM 938 O O . GLU A 1 112 ? -1.223 -9.099 -14.897 1.00 92.31 112 GLU A O 1
ATOM 943 N N . THR A 1 113 ? 0.138 -10.032 -13.358 1.00 92.31 113 THR A N 1
ATOM 944 C CA . THR A 1 113 ? -0.905 -10.736 -12.607 1.00 92.31 113 THR A CA 1
ATOM 945 C C . THR A 1 113 ? -1.560 -9.799 -11.599 1.00 92.31 113 THR A C 1
ATOM 947 O O . THR A 1 113 ? -2.788 -9.689 -11.538 1.00 92.31 113 THR A O 1
ATOM 950 N N . ILE A 1 114 ? -0.739 -9.085 -10.830 1.00 94.75 114 ILE A N 1
ATOM 951 C CA . ILE A 1 114 ? -1.197 -8.257 -9.717 1.00 94.75 114 ILE A CA 1
ATOM 952 C C . ILE A 1 114 ? -2.021 -7.063 -10.228 1.00 94.75 114 ILE A C 1
ATOM 954 O O . ILE A 1 114 ? -3.093 -6.788 -9.695 1.00 94.75 114 ILE A O 1
ATOM 958 N N . GLU A 1 115 ? -1.601 -6.399 -11.309 1.00 94.56 115 GLU A N 1
ATOM 959 C CA . GLU A 1 115 ? -2.302 -5.214 -11.837 1.00 94.56 115 GLU A CA 1
ATOM 960 C C . GLU A 1 115 ? -3.630 -5.523 -12.530 1.00 94.56 115 GLU A C 1
ATOM 962 O O . GLU A 1 115 ? -4.477 -4.643 -12.668 1.00 94.56 115 GLU A O 1
ATOM 967 N N . LYS A 1 116 ? -3.829 -6.768 -12.977 1.00 93.88 116 LYS A N 1
ATOM 968 C CA . LYS A 1 116 ? -5.102 -7.223 -13.561 1.00 93.88 116 LYS A CA 1
ATOM 969 C C . LYS A 1 116 ? -6.093 -7.699 -12.498 1.00 93.88 116 LYS A C 1
ATOM 971 O O . LYS A 1 116 ? -7.231 -8.033 -12.829 1.00 93.88 116 LYS A O 1
ATOM 976 N N . THR A 1 117 ? -5.672 -7.761 -11.236 1.00 92.62 117 THR A N 1
ATOM 977 C CA . THR A 1 117 ? -6.516 -8.229 -10.141 1.00 92.62 117 THR A CA 1
ATOM 978 C C . THR A 1 117 ? -7.477 -7.129 -9.701 1.00 92.62 117 THR A C 1
ATOM 980 O O . THR A 1 117 ? -7.079 -6.012 -9.386 1.00 92.62 117 THR A O 1
ATOM 983 N N . ASN A 1 118 ? -8.768 -7.458 -9.636 1.00 92.69 118 ASN A N 1
ATOM 984 C CA . ASN A 1 118 ? -9.777 -6.565 -9.075 1.00 92.69 118 ASN A CA 1
ATOM 985 C C . ASN A 1 118 ? -9.830 -6.732 -7.554 1.00 92.69 118 ASN A C 1
ATOM 987 O O . ASN A 1 118 ? -10.275 -7.766 -7.046 1.00 92.69 118 ASN A O 1
ATOM 991 N N . PHE A 1 119 ? -9.399 -5.704 -6.828 1.00 94.75 119 PHE A N 1
ATOM 992 C CA . PHE A 1 119 ? -9.423 -5.687 -5.369 1.00 94.75 119 PHE A CA 1
ATOM 993 C C . PHE A 1 119 ? -10.751 -5.159 -4.823 1.00 94.75 119 PHE A C 1
ATOM 995 O O . PHE A 1 119 ? -11.390 -4.290 -5.413 1.00 94.75 119 PHE A O 1
ATOM 1002 N N . SER A 1 120 ? -11.177 -5.712 -3.685 1.00 94.12 120 SER A N 1
ATOM 1003 C CA . SER A 1 120 ? -12.423 -5.313 -3.028 1.00 94.12 120 SER A CA 1
ATOM 1004 C C . SER A 1 120 ? -12.341 -3.873 -2.524 1.00 94.12 120 SER A C 1
ATOM 1006 O O . SER A 1 120 ? -11.346 -3.487 -1.911 1.00 94.12 120 SER A O 1
ATOM 1008 N N . THR A 1 121 ? -13.416 -3.115 -2.731 1.00 95.12 121 THR A N 1
ATOM 1009 C CA . THR A 1 121 ? -13.618 -1.767 -2.178 1.00 95.12 121 THR A CA 1
ATOM 1010 C C . THR A 1 121 ? -14.324 -1.782 -0.821 1.00 95.12 121 THR A C 1
ATOM 1012 O O . THR A 1 121 ? -14.577 -0.726 -0.247 1.00 95.12 121 THR A O 1
ATOM 1015 N N . LEU A 1 122 ? -14.678 -2.964 -0.304 1.00 93.56 122 LEU A N 1
ATOM 1016 C CA . LEU A 1 122 ? -15.287 -3.085 1.018 1.00 93.56 122 LEU A CA 1
ATOM 1017 C C . LEU A 1 122 ? -14.260 -2.750 2.112 1.00 93.56 122 LEU A C 1
ATOM 1019 O O . 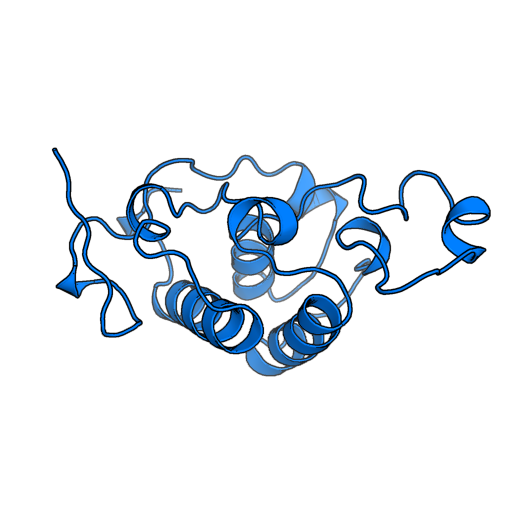LEU A 1 122 ? -13.106 -3.175 1.984 1.00 93.56 122 LEU A O 1
ATOM 1023 N N . PRO A 1 123 ? -14.669 -2.051 3.190 1.00 93.88 123 PRO A N 1
ATOM 1024 C CA . PRO A 1 123 ? -13.795 -1.785 4.324 1.00 93.88 123 PRO A CA 1
ATOM 1025 C C . PRO A 1 123 ? -13.191 -3.067 4.906 1.00 93.88 123 PRO A C 1
ATOM 1027 O O . PRO A 1 123 ? -13.886 -4.072 5.081 1.00 93.88 123 PRO A O 1
ATOM 1030 N N . ILE A 1 124 ? -11.891 -3.032 5.204 1.00 95.25 124 ILE A N 1
ATOM 1031 C CA . ILE A 1 124 ? -11.160 -4.149 5.829 1.00 95.25 124 ILE A CA 1
ATOM 1032 C C . ILE A 1 124 ? -11.586 -4.325 7.293 1.00 95.25 124 ILE A C 1
ATOM 1034 O O . ILE A 1 124 ? -11.812 -5.450 7.751 1.00 95.25 124 ILE A O 1
ATOM 1038 N N . TYR A 1 125 ? -11.759 -3.214 8.006 1.00 94.19 125 TYR A N 1
ATOM 1039 C CA . TYR A 1 125 ? -12.164 -3.173 9.409 1.00 94.19 125 TYR A CA 1
ATOM 1040 C C . TYR A 1 125 ? -13.571 -2.588 9.509 1.00 94.19 125 TYR A C 1
ATOM 1042 O O . TYR A 1 125 ? -13.865 -1.573 8.880 1.00 94.19 125 TYR A O 1
ATOM 1050 N N . ASN A 1 126 ? -14.444 -3.223 10.294 1.00 89.44 126 ASN A N 1
ATOM 1051 C CA . ASN A 1 126 ? -15.814 -2.732 10.507 1.00 89.44 126 ASN A CA 1
ATOM 1052 C C . ASN A 1 126 ? -16.036 -2.210 11.926 1.00 89.44 126 ASN A C 1
ATOM 1054 O O . ASN A 1 126 ? -17.036 -1.539 12.181 1.00 89.44 126 ASN A O 1
ATOM 1058 N N . ARG A 1 127 ? -15.138 -2.544 12.854 1.00 91.56 127 ARG A N 1
ATOM 1059 C CA . ARG A 1 127 ? -15.205 -2.120 14.250 1.00 91.56 127 ARG A CA 1
ATOM 1060 C C . ARG A 1 127 ? -13.895 -1.475 14.659 1.00 91.56 127 ARG A C 1
ATOM 1062 O O . ARG A 1 127 ? -12.835 -1.886 14.198 1.00 91.56 127 ARG A O 1
ATOM 1069 N N . THR A 1 128 ? -13.978 -0.485 15.541 1.00 93.56 128 THR A N 1
ATOM 1070 C CA . THR A 1 128 ? -12.803 0.230 16.055 1.00 93.56 128 THR A CA 1
ATOM 1071 C C . THR A 1 128 ? -11.819 -0.728 16.726 1.00 93.56 128 THR A C 1
ATOM 1073 O O . THR A 1 128 ? -10.617 -0.588 16.550 1.00 93.56 128 THR A O 1
ATOM 1076 N N . GLU A 1 129 ? -12.329 -1.744 17.422 1.00 93.81 129 GLU A N 1
ATOM 1077 C CA . GLU A 1 129 ? -11.517 -2.758 18.109 1.00 93.81 129 GLU A CA 1
ATOM 1078 C C . GLU A 1 129 ? -10.728 -3.682 17.163 1.00 93.81 129 GLU A C 1
ATOM 1080 O O . GLU A 1 129 ? -9.889 -4.442 17.631 1.00 93.81 129 GLU A O 1
ATOM 1085 N N . GLU A 1 130 ? -11.018 -3.664 15.856 1.00 94.06 130 GLU A N 1
ATOM 1086 C CA . GLU A 1 130 ? -10.304 -4.461 14.848 1.00 94.06 130 GLU A CA 1
ATOM 1087 C C . GLU A 1 130 ? -9.107 -3.707 14.249 1.00 94.06 130 GLU A C 1
ATOM 1089 O O . GLU A 1 130 ? -8.319 -4.310 13.533 1.00 94.06 130 GLU A O 1
ATOM 1094 N N . ILE A 1 131 ? -8.982 -2.397 14.491 1.00 95.94 131 ILE A N 1
ATOM 1095 C CA . ILE A 1 131 ? -7.917 -1.579 13.905 1.00 95.94 131 ILE A CA 1
ATOM 1096 C C . ILE A 1 131 ? -6.596 -1.888 14.629 1.00 95.94 131 ILE A C 1
ATOM 1098 O O . ILE A 1 131 ? -6.547 -1.748 15.852 1.00 95.94 131 ILE A O 1
ATOM 1102 N N . PRO A 1 132 ? -5.506 -2.219 13.911 1.00 96.56 132 PRO A N 1
ATOM 1103 C CA . PRO A 1 132 ? -4.232 -2.598 14.531 1.00 96.56 132 PRO A CA 1
ATOM 1104 C C . PRO A 1 132 ? -3.445 -1.404 15.102 1.00 96.56 132 PRO A C 1
ATOM 1106 O O . PRO A 1 132 ? -2.360 -1.556 15.646 1.00 96.56 132 PRO A O 1
ATOM 1109 N N . ILE A 1 133 ? -3.981 -0.186 14.994 1.00 95.62 133 ILE A N 1
ATOM 1110 C CA . ILE A 1 133 ? -3.335 1.050 15.442 1.00 95.62 133 ILE A CA 1
ATOM 1111 C C . ILE A 1 133 ? -4.230 1.768 16.451 1.00 95.62 133 ILE A C 1
ATOM 1113 O O . ILE A 1 133 ? -5.396 2.071 16.182 1.00 95.62 133 ILE A O 1
ATOM 1117 N N . GLU A 1 134 ? -3.659 2.100 17.606 1.00 92.38 134 GLU A N 1
ATOM 1118 C CA . GLU A 1 134 ? -4.354 2.841 18.656 1.00 92.38 134 GLU A CA 1
ATOM 1119 C C . GLU A 1 134 ? -4.723 4.275 18.229 1.00 92.38 134 GLU A C 1
ATOM 1121 O O . GLU A 1 134 ? -4.078 4.907 17.394 1.00 92.38 134 GLU A O 1
ATOM 1126 N N . GLY A 1 135 ? -5.769 4.829 18.850 1.00 90.56 135 GLY A N 1
ATOM 1127 C CA . GLY A 1 135 ? -6.168 6.229 18.654 1.00 90.56 135 GLY A CA 1
ATOM 1128 C C . GLY A 1 135 ? -7.048 6.497 17.428 1.00 90.56 135 GLY A C 1
ATOM 1129 O O . GLY A 1 135 ? -7.463 7.641 17.219 1.00 90.56 135 GLY A O 1
ATOM 1130 N N . PHE A 1 136 ? -7.391 5.466 16.653 1.00 93.38 136 PHE A N 1
ATOM 1131 C CA . PHE A 1 136 ? -8.371 5.547 15.571 1.00 93.38 136 PHE A CA 1
ATOM 1132 C C . PHE A 1 136 ? -9.760 5.091 16.019 1.00 93.38 136 PHE A C 1
ATOM 1134 O O . PHE A 1 136 ? -9.919 4.365 16.995 1.00 93.38 136 PHE A O 1
ATOM 1141 N N . SER A 1 137 ? -10.791 5.557 15.313 1.00 90.94 137 SER A N 1
ATOM 1142 C CA . SER A 1 137 ? -12.176 5.133 15.528 1.00 90.94 137 SER A CA 1
ATOM 1143 C C . SER A 1 137 ? -12.933 5.135 14.208 1.00 90.94 137 SER A C 1
ATOM 1145 O O . SER A 1 137 ? -12.742 6.035 13.387 1.00 90.94 137 SER A O 1
ATOM 1147 N N . ILE A 1 138 ? -13.800 4.146 14.010 1.00 89.75 138 ILE A N 1
ATOM 1148 C CA . ILE A 1 138 ? -14.718 4.108 12.870 1.00 89.75 138 ILE A CA 1
ATOM 1149 C C . ILE A 1 138 ? -16.035 4.737 13.313 1.00 89.75 138 ILE A C 1
ATOM 1151 O O . ILE A 1 138 ? -16.781 4.164 14.105 1.00 89.75 138 ILE A O 1
ATOM 1155 N N . ASN A 1 139 ? -16.327 5.924 12.785 1.00 81.56 139 ASN A N 1
ATOM 1156 C CA . ASN A 1 139 ? -17.596 6.605 13.011 1.00 81.56 139 ASN A CA 1
ATOM 1157 C C . ASN A 1 139 ? -18.524 6.305 11.834 1.00 81.56 139 ASN A C 1
ATOM 1159 O O . ASN A 1 139 ? -18.658 7.106 10.909 1.00 81.56 139 ASN A O 1
ATOM 1163 N N . THR A 1 140 ? -19.142 5.126 11.839 1.00 63.44 140 THR A N 1
ATOM 1164 C CA . THR A 1 140 ? -20.224 4.848 10.891 1.00 63.44 140 THR A CA 1
ATOM 1165 C C . THR A 1 140 ? -21.425 5.722 11.256 1.00 63.44 140 THR A C 1
ATOM 1167 O O . THR A 1 140 ? -21.864 5.745 12.405 1.00 63.44 140 THR A O 1
ATOM 1170 N N . ARG A 1 141 ? -21.889 6.527 10.294 1.00 56.75 141 ARG A N 1
ATOM 1171 C CA . ARG A 1 141 ? -23.139 7.289 10.412 1.00 56.75 141 ARG A CA 1
ATOM 1172 C C . ARG A 1 141 ? -24.350 6.379 10.288 1.00 56.75 141 ARG A C 1
ATOM 1174 O O . ARG A 1 141 ? -24.267 5.426 9.483 1.00 56.75 141 ARG A O 1
#